Protein AF-A0A960H5K6-F1 (afdb_monomer_lite)

Structure (mmCIF, N/CA/C/O backbone):
data_AF-A0A960H5K6-F1
#
_entry.id   AF-A0A960H5K6-F1
#
loop_
_atom_site.group_PDB
_atom_site.id
_atom_site.type_symbol
_atom_site.label_atom_id
_atom_site.label_alt_id
_atom_site.label_comp_id
_atom_site.label_asym_id
_atom_site.label_entity_id
_atom_site.label_seq_id
_atom_site.pdbx_PDB_ins_code
_atom_site.Cartn_x
_atom_site.Cartn_y
_atom_site.Cartn_z
_atom_site.occupancy
_atom_site.B_iso_or_equiv
_atom_site.auth_seq_id
_atom_site.auth_comp_id
_atom_site.auth_asym_id
_atom_site.auth_atom_id
_atom_site.pdbx_PDB_model_num
ATOM 1 N N . LEU A 1 1 ? -10.285 7.219 -6.359 1.00 62.00 1 LEU A N 1
ATOM 2 C CA . LEU A 1 1 ? -9.804 8.359 -7.182 1.00 62.00 1 LEU A CA 1
ATOM 3 C C . LEU A 1 1 ? -10.668 8.448 -8.440 1.00 62.00 1 LEU A C 1
ATOM 5 O O . LEU A 1 1 ? -10.946 7.398 -9.006 1.00 62.00 1 LEU A O 1
ATOM 9 N N . THR A 1 2 ? -11.082 9.644 -8.869 1.00 65.62 2 THR A N 1
ATOM 10 C CA . THR A 1 2 ? -12.114 9.856 -9.916 1.00 65.62 2 THR A CA 1
ATOM 11 C C . THR A 1 2 ? -11.605 10.303 -11.297 1.00 65.62 2 THR A C 1
ATOM 13 O O . THR A 1 2 ? -12.380 10.307 -12.245 1.00 65.62 2 THR A O 1
ATOM 16 N N . GLY A 1 3 ? -10.336 10.678 -11.456 1.00 66.50 3 GLY A N 1
ATOM 17 C CA . GLY A 1 3 ? -9.750 11.000 -12.768 1.00 66.50 3 GLY A CA 1
ATOM 18 C C . GLY A 1 3 ? -9.389 9.780 -13.646 1.00 66.50 3 GLY A C 1
ATOM 19 O O . GLY A 1 3 ? -9.676 8.618 -13.338 1.00 66.50 3 GLY A O 1
ATOM 20 N N . ARG A 1 4 ? -8.741 10.055 -14.783 1.00 76.06 4 ARG A N 1
ATOM 21 C CA . ARG A 1 4 ? -8.399 9.051 -15.801 1.00 76.06 4 ARG A CA 1
ATOM 22 C C . ARG A 1 4 ? -7.109 8.303 -15.440 1.00 76.06 4 ARG A C 1
ATOM 24 O O . ARG A 1 4 ? -6.094 8.926 -15.132 1.00 76.06 4 ARG A O 1
ATOM 31 N N . ARG A 1 5 ? -7.134 6.968 -15.537 1.00 75.12 5 ARG A N 1
ATOM 32 C CA . ARG A 1 5 ? -5.935 6.119 -15.420 1.00 75.12 5 ARG A CA 1
ATOM 33 C C . ARG A 1 5 ? -5.051 6.259 -16.659 1.00 75.12 5 ARG A C 1
ATOM 35 O O . ARG A 1 5 ? -5.559 6.320 -17.777 1.00 75.12 5 ARG A O 1
ATOM 42 N N . ASN A 1 6 ? -3.739 6.258 -16.458 1.00 76.62 6 ASN A N 1
ATOM 43 C CA . ASN A 1 6 ? -2.734 6.312 -17.508 1.00 76.62 6 ASN A CA 1
ATOM 44 C C . ASN A 1 6 ? -1.883 5.035 -17.489 1.00 76.62 6 ASN A C 1
ATOM 46 O O . ASN A 1 6 ? -1.185 4.763 -16.516 1.00 76.62 6 ASN A O 1
ATOM 50 N N . MET A 1 7 ? -1.934 4.260 -18.573 1.00 81.12 7 MET A N 1
ATOM 51 C CA . MET A 1 7 ? -1.146 3.029 -18.731 1.00 81.12 7 MET A CA 1
ATOM 52 C C . MET A 1 7 ? 0.249 3.280 -19.314 1.00 81.12 7 MET A C 1
ATOM 54 O O . MET A 1 7 ? 0.975 2.325 -19.581 1.00 81.12 7 MET A O 1
ATOM 58 N N . ARG A 1 8 ? 0.633 4.544 -19.537 1.00 81.69 8 ARG A N 1
ATOM 59 C CA . ARG A 1 8 ? 1.982 4.897 -19.978 1.00 81.69 8 ARG A CA 1
ATOM 60 C C . ARG A 1 8 ? 3.003 4.310 -18.990 1.00 81.69 8 ARG A C 1
ATOM 62 O O . ARG A 1 8 ? 2.860 4.565 -17.792 1.00 81.69 8 ARG A O 1
ATOM 69 N N . PRO A 1 9 ? 4.016 3.572 -19.478 1.00 80.25 9 PRO A N 1
ATOM 70 C CA . PRO A 1 9 ? 5.123 3.110 -18.651 1.00 80.25 9 PRO A CA 1
ATOM 71 C C . PRO A 1 9 ? 5.743 4.258 -17.855 1.00 80.25 9 PRO A C 1
ATOM 73 O O . PRO A 1 9 ? 5.878 5.376 -18.372 1.00 80.25 9 PRO A O 1
ATOM 76 N N . ASP A 1 10 ? 6.112 3.995 -16.604 1.00 75.06 10 ASP A N 1
ATOM 77 C CA . ASP A 1 10 ? 6.861 4.970 -15.819 1.00 75.06 10 ASP A CA 1
ATOM 78 C C . ASP A 1 10 ? 8.252 5.214 -16.435 1.00 75.06 10 ASP A C 1
ATOM 80 O O . ASP A 1 10 ? 8.763 4.400 -17.202 1.00 75.06 10 ASP A O 1
ATOM 84 N N . ARG A 1 11 ? 8.871 6.359 -16.132 1.00 80.00 11 ARG A N 1
ATOM 85 C CA . ARG A 1 11 ? 10.141 6.759 -16.764 1.00 80.00 11 ARG A CA 1
ATOM 86 C C . ARG A 1 11 ? 11.383 6.074 -16.183 1.00 80.00 11 ARG A C 1
ATOM 88 O O . ARG A 1 11 ? 12.465 6.308 -16.708 1.00 80.00 11 ARG A O 1
ATOM 95 N N . ASN A 1 12 ? 11.243 5.273 -15.128 1.00 73.94 12 ASN A N 1
ATOM 96 C CA . ASN A 1 12 ? 12.365 4.650 -14.429 1.00 73.94 12 ASN A CA 1
ATOM 97 C C . ASN A 1 12 ? 12.396 3.132 -14.656 1.00 73.94 12 ASN A C 1
ATOM 99 O O . ASN A 1 12 ? 13.388 2.603 -15.142 1.00 73.94 12 ASN A O 1
ATOM 103 N N . LEU A 1 13 ? 11.309 2.435 -14.321 1.00 71.75 13 LEU A N 1
ATOM 104 C CA . LEU A 1 13 ? 11.187 0.976 -14.373 1.00 71.75 13 LEU A CA 1
ATOM 105 C C . LEU A 1 13 ? 10.444 0.479 -15.618 1.00 71.75 13 LEU A C 1
ATOM 107 O O . LEU A 1 13 ? 10.402 -0.726 -15.856 1.00 71.75 13 LEU A O 1
ATOM 111 N N . LEU A 1 14 ? 9.874 1.390 -16.416 1.00 76.31 14 LEU A N 1
ATOM 112 C CA . LEU A 1 14 ? 9.109 1.083 -17.627 1.00 76.31 14 LEU A CA 1
ATOM 113 C C . LEU A 1 14 ? 7.909 0.149 -17.369 1.00 76.31 14 LEU A C 1
ATOM 115 O O . LEU A 1 14 ? 7.462 -0.563 -18.271 1.00 76.31 14 LEU A O 1
ATOM 119 N N . VAL A 1 15 ? 7.340 0.172 -16.159 1.00 74.19 15 VAL A N 1
ATOM 120 C CA . VAL A 1 15 ? 6.204 -0.674 -15.777 1.00 74.19 15 VAL A CA 1
ATOM 121 C C . VAL A 1 15 ? 4.888 0.103 -15.943 1.00 74.19 15 VAL A C 1
ATOM 123 O O . VAL A 1 15 ? 4.757 1.228 -15.449 1.00 74.19 15 VAL A O 1
ATOM 126 N N . PRO A 1 16 ? 3.863 -0.468 -16.605 1.00 70.19 16 PRO A N 1
ATOM 127 C CA . PRO A 1 16 ? 2.570 0.191 -16.783 1.00 70.19 16 PRO A CA 1
ATOM 128 C C . PRO A 1 16 ? 1.679 0.045 -15.530 1.00 70.19 16 PRO A C 1
ATOM 130 O O . PRO A 1 16 ? 0.726 -0.732 -15.505 1.00 70.19 16 PRO A O 1
ATOM 133 N N . LEU A 1 17 ? 1.967 0.817 -14.475 1.00 77.88 17 LEU A N 1
ATOM 134 C CA . LEU A 1 17 ? 1.298 0.752 -13.156 1.00 77.88 17 LEU A CA 1
ATOM 135 C C . LEU A 1 17 ? -0.030 1.532 -13.062 1.00 77.88 17 LEU A C 1
ATOM 137 O O . LEU A 1 17 ? -0.388 2.033 -11.995 1.00 77.88 17 LEU A O 1
ATOM 141 N N . ALA A 1 18 ? -0.754 1.664 -14.180 1.00 78.25 18 ALA A N 1
ATOM 142 C CA . ALA A 1 18 ? -2.068 2.316 -14.268 1.00 78.25 18 ALA A CA 1
ATOM 143 C C . ALA A 1 18 ? -2.173 3.629 -13.465 1.00 78.25 18 ALA A C 1
ATOM 145 O O . ALA A 1 18 ? -3.105 3.814 -12.675 1.00 78.25 18 ALA A O 1
ATOM 146 N N . PHE A 1 19 ? -1.198 4.523 -13.652 1.00 78.25 19 PHE A N 1
ATOM 147 C CA . PHE A 1 19 ? -1.034 5.723 -12.843 1.00 78.25 19 PHE A CA 1
ATOM 148 C C . PHE A 1 19 ? -2.283 6.585 -12.822 1.00 78.25 19 PHE A C 1
ATOM 150 O O . PHE A 1 19 ? -2.927 6.818 -13.847 1.00 78.25 19 PHE A O 1
ATOM 157 N N . HIS A 1 20 ? -2.576 7.133 -11.652 1.00 78.75 20 HIS A N 1
ATOM 158 C CA . HIS A 1 20 ? -3.680 8.046 -11.481 1.00 78.75 20 HIS A CA 1
ATOM 159 C C . HIS A 1 20 ? -3.358 9.090 -10.407 1.00 78.75 20 HIS A C 1
ATOM 161 O O . HIS A 1 20 ? -3.236 8.759 -9.232 1.00 78.75 20 HIS A O 1
ATOM 167 N N . LEU A 1 21 ? -3.184 10.353 -10.826 1.00 79.81 21 LEU A N 1
ATOM 168 C CA . LEU A 1 21 ? -2.767 11.473 -9.962 1.00 79.81 21 LEU A CA 1
ATOM 169 C C . LEU A 1 21 ? -1.486 11.176 -9.148 1.00 79.81 21 LEU A C 1
ATOM 171 O O . LEU A 1 21 ? -1.367 11.588 -8.001 1.00 79.81 21 LEU A O 1
ATOM 175 N N . GLY A 1 22 ? -0.539 10.432 -9.732 1.00 78.50 22 GLY A N 1
ATOM 176 C CA . GLY A 1 22 ? 0.722 10.044 -9.080 1.00 78.50 22 GLY A CA 1
ATOM 177 C C . GLY A 1 22 ? 0.670 8.735 -8.280 1.00 78.50 22 GLY A C 1
ATOM 178 O O . GLY A 1 22 ? 1.718 8.207 -7.917 1.00 78.50 22 GLY A O 1
ATOM 179 N N . TYR A 1 23 ? -0.515 8.158 -8.070 1.00 83.56 23 TYR A N 1
ATOM 180 C CA . TYR A 1 23 ? -0.668 6.853 -7.426 1.00 83.56 23 TYR A CA 1
ATOM 181 C C . TYR A 1 23 ? -0.626 5.709 -8.438 1.00 83.56 23 TYR A C 1
ATOM 183 O O . TYR A 1 23 ? -1.163 5.822 -9.540 1.00 83.56 23 TYR A O 1
ATOM 191 N N . HIS A 1 24 ? -0.039 4.586 -8.036 1.00 86.88 24 HIS A N 1
ATOM 192 C CA . HIS A 1 24 ? -0.169 3.298 -8.701 1.00 86.88 24 HIS A CA 1
ATOM 193 C C . HIS A 1 24 ? -1.594 2.769 -8.543 1.00 86.88 24 HIS A C 1
ATOM 195 O O . HIS A 1 24 ? -2.199 2.849 -7.469 1.00 86.88 24 HIS A O 1
ATOM 201 N N . GLY A 1 25 ? -2.098 2.176 -9.616 1.00 83.62 25 GLY A N 1
ATOM 202 C CA . GLY A 1 25 ? -3.257 1.300 -9.611 1.00 83.62 25 GLY A CA 1
ATOM 203 C C . GLY A 1 25 ? -2.872 -0.053 -10.198 1.00 83.62 25 GLY A C 1
ATOM 204 O O . GLY A 1 25 ? -1.929 -0.165 -10.978 1.00 83.62 25 GLY A O 1
ATOM 205 N N . LEU A 1 26 ? -3.624 -1.099 -9.868 1.00 76.62 26 LEU A N 1
ATOM 206 C CA . LEU A 1 26 ? -3.543 -2.337 -10.635 1.00 76.62 26 LEU A CA 1
ATOM 207 C C . LEU A 1 26 ? -4.540 -2.261 -11.794 1.00 76.62 26 LEU A C 1
ATOM 209 O O . LEU A 1 26 ? -5.752 -2.144 -11.605 1.00 76.62 26 LEU A O 1
ATOM 213 N N . GLY A 1 27 ? -4.006 -2.294 -13.016 1.00 69.00 27 GLY A N 1
ATOM 214 C CA . GLY A 1 27 ? -4.783 -2.350 -14.256 1.00 69.00 27 GLY A CA 1
ATOM 215 C C . GLY A 1 27 ? -5.456 -3.704 -14.501 1.00 69.00 27 GLY A C 1
ATOM 216 O O . GLY A 1 27 ? -6.117 -3.862 -15.520 1.00 69.00 27 GLY A O 1
ATOM 217 N N . ILE A 1 28 ? -5.294 -4.664 -13.584 1.00 77.12 28 ILE A N 1
ATOM 218 C CA . ILE A 1 28 ? -5.864 -6.011 -13.658 1.00 77.12 28 ILE A CA 1
ATOM 219 C C . ILE A 1 28 ? -7.120 -6.057 -12.771 1.00 77.12 28 ILE A C 1
ATOM 221 O O . ILE A 1 28 ? -6.994 -5.993 -11.540 1.00 77.12 28 ILE A O 1
ATOM 225 N N . PRO A 1 29 ? -8.330 -6.143 -13.354 1.00 75.06 29 PRO A N 1
ATOM 226 C CA . PRO A 1 29 ? -9.570 -6.226 -12.588 1.00 75.06 29 PRO A CA 1
ATOM 227 C C . PRO A 1 29 ? -9.559 -7.398 -11.597 1.00 75.06 29 PRO A C 1
ATOM 229 O O . PRO A 1 29 ? -9.097 -8.489 -11.913 1.00 75.06 29 PRO A O 1
ATOM 232 N N . GLY A 1 30 ? -10.073 -7.175 -10.385 1.00 76.50 30 GLY A N 1
ATOM 233 C CA . GLY A 1 30 ? -10.265 -8.225 -9.375 1.00 76.50 30 GLY A CA 1
ATOM 234 C C . GLY A 1 30 ? -9.045 -8.589 -8.516 1.00 76.50 30 GLY A C 1
ATOM 235 O O . GLY A 1 30 ? -9.230 -9.214 -7.476 1.00 76.50 30 GLY A O 1
ATOM 236 N N . VAL A 1 31 ? -7.825 -8.165 -8.874 1.00 83.50 31 VAL A N 1
ATOM 237 C CA . VAL A 1 31 ? -6.606 -8.533 -8.120 1.00 83.50 31 VAL A CA 1
ATOM 238 C C . VAL A 1 31 ? -6.445 -7.704 -6.842 1.00 83.50 31 VAL A C 1
ATOM 240 O O . VAL A 1 31 ? -6.439 -8.245 -5.736 1.00 83.50 31 VAL A O 1
ATOM 243 N N . LEU A 1 32 ? -6.340 -6.379 -6.971 1.00 87.19 32 LEU A N 1
ATOM 244 C CA . LEU A 1 32 ? -6.232 -5.463 -5.834 1.00 87.19 32 LEU A CA 1
ATOM 245 C C . LEU A 1 32 ? -6.967 -4.155 -6.156 1.00 87.19 32 LEU A C 1
ATOM 247 O O . LEU A 1 32 ? -6.494 -3.382 -6.994 1.00 87.19 32 LEU A O 1
ATOM 251 N N . PRO A 1 33 ? -8.122 -3.893 -5.519 1.00 89.50 33 PRO A N 1
ATOM 252 C CA . PRO A 1 33 ? -8.793 -2.607 -5.642 1.00 89.50 33 PRO A CA 1
ATOM 253 C C . PRO A 1 33 ? -8.012 -1.513 -4.904 1.00 89.50 33 PRO A C 1
ATOM 255 O O . PRO A 1 33 ? -7.139 -1.794 -4.081 1.00 89.50 33 PRO A O 1
ATOM 258 N N . GLY A 1 34 ? -8.370 -0.259 -5.161 1.00 89.62 34 GLY A N 1
ATOM 259 C CA . GLY A 1 34 ? -7.759 0.891 -4.504 1.00 89.62 34 GLY A CA 1
ATOM 260 C C . GLY A 1 34 ? -6.568 1.469 -5.264 1.00 89.62 34 GLY A C 1
ATOM 261 O O . GLY A 1 34 ? -6.468 1.340 -6.487 1.00 89.62 34 GLY A O 1
ATOM 262 N N . PHE A 1 35 ? -5.713 2.177 -4.537 1.00 91.94 35 PHE A N 1
ATOM 263 C CA . PHE A 1 35 ? -4.579 2.916 -5.083 1.00 91.94 35 PHE A CA 1
ATOM 264 C C . PHE A 1 35 ? -3.472 3.057 -4.039 1.00 91.94 35 PHE A C 1
ATOM 266 O O . PHE A 1 35 ? -3.722 2.977 -2.835 1.00 91.94 35 PHE A O 1
ATOM 273 N N . GLY A 1 36 ? -2.247 3.303 -4.489 1.00 91.62 36 GLY A N 1
ATOM 274 C CA . GLY A 1 36 ? -1.112 3.435 -3.586 1.00 91.62 36 GLY A CA 1
ATOM 275 C C . GLY A 1 36 ? 0.192 3.706 -4.310 1.00 91.62 36 GLY A C 1
ATOM 276 O O . GLY A 1 36 ? 0.202 4.334 -5.361 1.00 91.62 36 GLY A O 1
ATOM 277 N N . HIS A 1 37 ? 1.298 3.240 -3.755 1.00 91.44 37 HIS A N 1
ATOM 278 C CA . HIS A 1 37 ? 2.600 3.275 -4.402 1.00 91.44 37 HIS A CA 1
ATOM 279 C C . HIS A 1 37 ? 3.394 2.039 -3.985 1.00 91.44 37 HIS A C 1
ATOM 281 O O . HIS A 1 37 ? 3.338 1.635 -2.825 1.00 91.44 37 HIS A O 1
ATOM 287 N N . VAL A 1 38 ? 4.109 1.442 -4.934 1.00 89.38 38 VAL A N 1
ATOM 288 C CA . VAL A 1 38 ? 4.983 0.282 -4.723 1.00 89.38 38 VAL A CA 1
ATOM 289 C C . VAL A 1 38 ? 6.390 0.746 -5.061 1.00 89.38 38 VAL A C 1
ATOM 291 O O . VAL A 1 38 ? 6.655 1.113 -6.204 1.00 89.38 38 VAL A O 1
ATOM 294 N N . GLY A 1 39 ? 7.253 0.798 -4.056 1.00 87.12 39 GLY A N 1
ATOM 295 C CA . GLY A 1 39 ? 8.660 1.124 -4.207 1.00 87.12 39 GLY A CA 1
ATOM 296 C C . GLY A 1 39 ? 9.442 -0.037 -4.809 1.00 87.12 39 GLY A C 1
ATOM 297 O O . GLY A 1 39 ? 9.016 -1.195 -4.770 1.00 87.12 39 GLY A O 1
ATOM 298 N N . LEU A 1 40 ? 10.611 0.282 -5.363 1.00 86.75 40 LEU A N 1
ATOM 299 C CA . LEU A 1 40 ? 11.535 -0.730 -5.858 1.00 86.75 40 LEU A CA 1
ATOM 300 C C . LEU A 1 40 ? 11.897 -1.706 -4.732 1.00 86.75 40 LEU A C 1
ATOM 302 O O . LEU A 1 40 ? 12.223 -1.294 -3.618 1.00 86.75 40 LEU A O 1
ATOM 306 N N . GLY A 1 41 ? 11.841 -2.997 -5.041 1.00 86.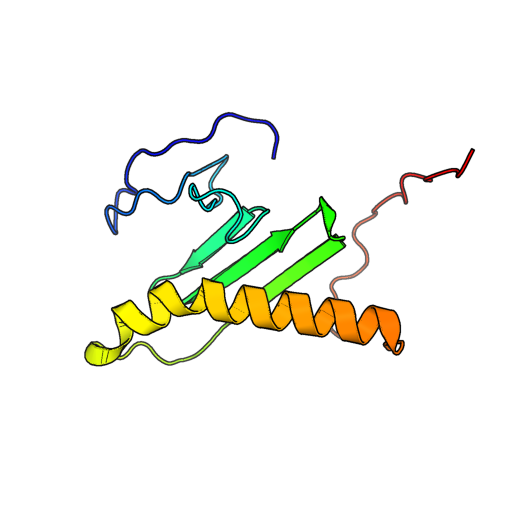81 41 GLY A N 1
ATOM 307 C CA . GLY A 1 41 ? 12.142 -4.060 -4.095 1.00 86.81 41 GLY A CA 1
ATOM 308 C C . GLY A 1 41 ? 10.956 -4.491 -3.242 1.00 86.81 41 GLY A C 1
ATOM 309 O O . GLY A 1 41 ? 11.146 -5.401 -2.461 1.00 86.81 41 GLY A O 1
ATOM 310 N N . GLY A 1 42 ? 9.754 -3.921 -3.397 1.00 88.62 42 GLY A N 1
ATOM 311 C CA . GLY A 1 42 ? 8.532 -4.475 -2.790 1.00 88.62 42 GLY A CA 1
ATOM 312 C C . GLY A 1 42 ? 7.972 -3.736 -1.573 1.00 88.62 42 GLY A C 1
ATOM 313 O O . GLY A 1 42 ? 6.948 -4.156 -1.031 1.00 88.62 42 GLY A O 1
ATOM 314 N N . SER A 1 43 ? 8.569 -2.614 -1.158 1.00 91.62 43 SER A N 1
ATOM 315 C CA . SER A 1 43 ? 7.928 -1.718 -0.185 1.00 91.62 43 SER A CA 1
ATOM 316 C C . SER A 1 43 ? 6.660 -1.097 -0.778 1.00 91.62 43 SER A C 1
ATOM 318 O O . SER A 1 43 ? 6.575 -0.876 -1.985 1.00 91.62 43 SER A O 1
ATOM 320 N N . LEU A 1 44 ? 5.644 -0.817 0.039 1.00 92.88 44 LEU A N 1
ATOM 321 C CA . LEU A 1 44 ? 4.417 -0.194 -0.454 1.00 92.88 44 LEU A CA 1
ATOM 322 C C . LEU A 1 44 ? 3.622 0.553 0.609 1.00 92.88 44 LEU A C 1
ATOM 324 O O . LEU A 1 44 ? 3.678 0.238 1.795 1.00 92.88 44 LEU A O 1
ATOM 328 N N . GLY A 1 45 ? 2.801 1.486 0.137 1.00 94.25 45 GLY A N 1
ATOM 329 C CA . GLY A 1 45 ? 1.654 2.035 0.854 1.00 94.25 45 GLY A CA 1
ATOM 330 C C . GLY A 1 45 ? 0.417 1.950 -0.033 1.00 94.25 45 GLY A C 1
ATOM 331 O O . GLY A 1 45 ? 0.495 2.280 -1.215 1.00 94.25 45 GLY A O 1
ATOM 332 N N . TRP A 1 46 ? -0.713 1.491 0.503 1.00 94.88 46 TRP A N 1
ATOM 333 C CA . TRP A 1 46 ? -1.933 1.260 -0.271 1.00 94.88 46 TRP A CA 1
ATOM 334 C C . TRP A 1 46 ? -3.199 1.600 0.515 1.00 94.88 46 TRP A C 1
ATOM 336 O O . TRP A 1 46 ? -3.283 1.355 1.719 1.00 94.88 46 TRP A O 1
ATOM 346 N N . ALA A 1 47 ? -4.207 2.122 -0.180 1.00 93.31 47 ALA A N 1
ATOM 347 C CA . ALA A 1 47 ? -5.520 2.450 0.358 1.00 93.31 47 ALA A CA 1
ATOM 348 C C . ALA A 1 47 ? -6.630 1.800 -0.477 1.00 93.31 47 ALA A C 1
ATOM 350 O O . ALA A 1 47 ? -6.620 1.855 -1.706 1.00 93.31 47 ALA A O 1
ATOM 351 N N . ILE A 1 48 ? -7.612 1.217 0.209 1.00 93.00 48 ILE A N 1
ATOM 352 C CA . ILE A 1 48 ? -8.835 0.625 -0.339 1.00 93.00 48 ILE A CA 1
ATOM 353 C C . ILE A 1 48 ? -10.025 1.323 0.343 1.00 93.00 48 ILE A C 1
ATOM 355 O O . ILE A 1 48 ? -10.521 0.830 1.364 1.00 93.00 48 ILE A O 1
ATOM 359 N N . PRO A 1 49 ? -10.462 2.493 -0.165 1.00 90.62 49 PRO A N 1
ATOM 360 C CA . PRO A 1 49 ? -11.501 3.300 0.475 1.00 90.62 49 PRO A CA 1
ATOM 361 C C . PRO A 1 49 ? -12.816 2.550 0.674 1.00 90.62 49 PRO A C 1
AT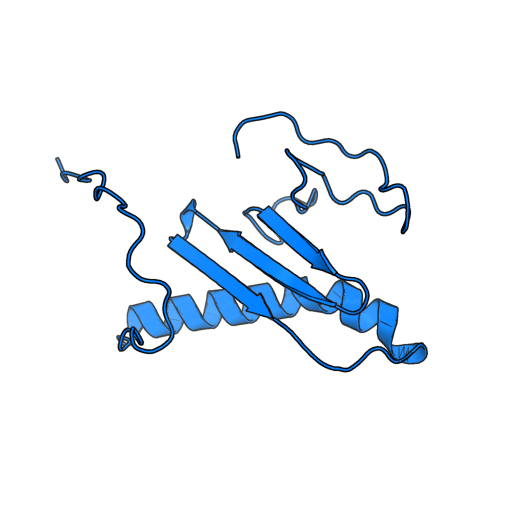OM 363 O O . PRO A 1 49 ? -13.402 2.619 1.748 1.00 90.62 49 PRO A O 1
ATOM 366 N N . GLU A 1 50 ? -13.233 1.765 -0.320 1.00 88.69 50 GLU A N 1
ATOM 367 C CA . GLU A 1 50 ? -14.483 0.998 -0.297 1.00 88.69 50 GLU A CA 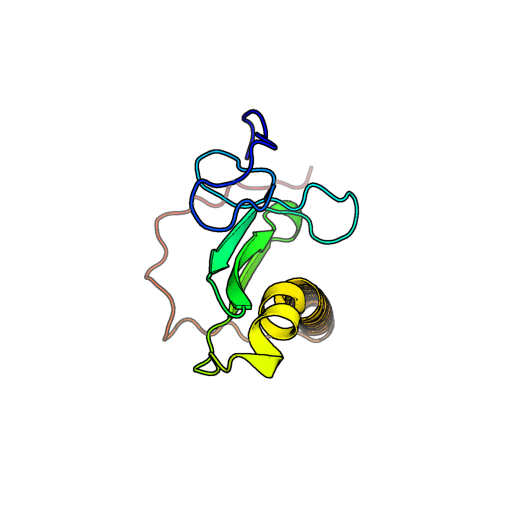1
ATOM 368 C C . GLU A 1 50 ? -14.474 -0.065 0.811 1.00 88.69 50 GLU A C 1
ATOM 370 O O . GLU A 1 50 ? -15.519 -0.469 1.311 1.00 88.69 50 GLU A O 1
ATOM 375 N N . ALA A 1 51 ? -13.282 -0.505 1.222 1.00 88.81 51 ALA A N 1
ATOM 376 C CA . ALA A 1 51 ? -13.097 -1.439 2.321 1.00 88.81 51 ALA A CA 1
ATOM 377 C C . ALA A 1 51 ? -12.772 -0.750 3.656 1.00 88.81 51 ALA A C 1
ATOM 379 O O . ALA A 1 51 ? -12.592 -1.465 4.646 1.00 88.81 51 ALA A O 1
ATOM 380 N N . GLY A 1 52 ? -12.639 0.583 3.700 1.00 91.56 52 GLY A N 1
ATOM 381 C CA . GLY A 1 52 ? -12.180 1.330 4.876 1.00 91.56 52 GLY A CA 1
ATOM 382 C C . GLY A 1 52 ? -10.837 0.819 5.404 1.00 91.56 52 GLY A C 1
ATOM 383 O O . GLY A 1 52 ? -10.694 0.587 6.603 1.00 91.56 52 GLY A O 1
ATOM 384 N N . LEU A 1 53 ? -9.899 0.514 4.502 1.00 92.94 53 LEU A N 1
ATOM 385 C CA . LEU A 1 53 ? -8.636 -0.147 4.822 1.00 92.94 53 LEU A CA 1
ATOM 386 C C . LEU A 1 53 ? -7.474 0.567 4.136 1.00 92.94 53 LEU A C 1
ATOM 388 O O . LEU A 1 53 ? -7.515 0.820 2.937 1.00 92.94 53 LEU A O 1
ATOM 392 N N . SER A 1 54 ? -6.404 0.810 4.879 1.00 93.88 54 SER A N 1
ATOM 393 C CA . SER A 1 54 ? -5.109 1.214 4.338 1.00 93.88 54 SER A CA 1
ATOM 394 C C . SER A 1 54 ? -4.005 0.437 5.033 1.00 93.88 54 SER A C 1
ATOM 396 O O . SER A 1 54 ? -4.148 0.076 6.201 1.00 93.88 54 SER A O 1
ATOM 398 N N . PHE A 1 55 ? -2.909 0.182 4.332 1.00 94.44 55 PHE A N 1
ATOM 399 C CA . PHE A 1 55 ? -1.767 -0.527 4.891 1.00 94.44 55 PHE A CA 1
ATOM 400 C C . PHE A 1 55 ? -0.463 -0.076 4.246 1.00 94.44 55 PHE A C 1
ATOM 402 O O . PHE A 1 55 ? -0.439 0.379 3.103 1.00 94.44 55 PHE A O 1
ATOM 409 N N . GLY A 1 56 ? 0.619 -0.222 5.004 1.00 94.31 56 GLY A N 1
ATOM 410 C CA . GLY A 1 56 ? 1.981 -0.030 4.536 1.00 94.31 56 GLY A CA 1
ATOM 411 C C . GLY A 1 56 ? 2.823 -1.253 4.866 1.00 94.31 56 GLY A C 1
ATOM 412 O O . GLY A 1 56 ? 2.592 -1.916 5.877 1.00 94.31 56 GLY A O 1
ATOM 413 N N . PHE A 1 57 ? 3.783 -1.556 4.004 1.00 92.88 57 PHE A N 1
ATOM 414 C CA . PHE A 1 57 ? 4.759 -2.614 4.209 1.00 92.88 57 PHE A CA 1
ATOM 415 C C . PHE A 1 57 ? 6.142 -2.094 3.832 1.00 92.88 57 PHE A C 1
ATOM 417 O O . PHE A 1 57 ? 6.350 -1.569 2.738 1.00 92.88 57 PHE A O 1
ATOM 424 N N . VAL A 1 58 ? 7.077 -2.238 4.764 1.00 92.44 58 VAL A N 1
ATOM 425 C CA . VAL A 1 58 ? 8.475 -1.844 4.612 1.00 92.44 58 VAL A CA 1
ATOM 426 C C . VAL A 1 58 ? 9.351 -3.011 5.040 1.00 92.44 58 VAL A C 1
ATOM 428 O O . VAL A 1 58 ? 9.042 -3.712 6.001 1.00 92.44 58 VAL A O 1
ATOM 431 N N . HIS A 1 59 ? 10.440 -3.229 4.316 1.00 89.69 59 HIS A N 1
ATOM 432 C CA . HIS A 1 59 ? 11.437 -4.242 4.632 1.00 89.69 59 HIS A CA 1
ATOM 433 C C . HIS A 1 59 ? 12.811 -3.760 4.163 1.00 89.69 59 HIS A C 1
ATOM 435 O O . HIS A 1 59 ? 12.924 -2.822 3.377 1.00 89.69 59 HIS A O 1
ATOM 441 N N . ASN A 1 60 ? 13.861 -4.410 4.653 1.00 89.12 60 ASN A N 1
ATOM 442 C CA . ASN A 1 60 ? 15.264 -4.080 4.389 1.00 89.12 60 ASN A CA 1
ATOM 443 C C . ASN A 1 60 ? 15.935 -5.064 3.413 1.00 89.12 60 ASN A C 1
ATOM 445 O O . ASN A 1 60 ? 17.159 -5.169 3.374 1.00 89.12 60 ASN A O 1
ATOM 449 N N . ARG A 1 61 ? 15.140 -5.805 2.633 1.00 81.81 61 ARG A N 1
ATOM 450 C CA . ARG A 1 61 ? 15.636 -6.784 1.657 1.00 81.81 61 ARG A CA 1
ATOM 451 C C . ARG A 1 61 ? 15.607 -6.186 0.256 1.00 81.81 61 ARG A C 1
ATOM 453 O O . ARG A 1 61 ? 14.566 -6.184 -0.379 1.00 81.81 61 ARG A O 1
ATOM 460 N N . LEU A 1 62 ? 16.755 -5.723 -0.228 1.00 80.94 62 LEU A N 1
ATOM 461 C CA . LEU A 1 62 ? 16.956 -5.363 -1.634 1.00 80.94 62 LEU A CA 1
ATOM 462 C C . LEU A 1 62 ? 18.085 -6.226 -2.201 1.00 80.94 62 LEU A C 1
ATOM 464 O O . LEU A 1 62 ? 19.204 -5.770 -2.410 1.00 80.94 62 LEU A O 1
ATOM 468 N N . LEU A 1 63 ? 17.805 -7.517 -2.360 1.00 78.31 63 LEU A N 1
ATOM 469 C CA . LEU A 1 63 ? 18.774 -8.496 -2.847 1.00 78.31 63 LEU A CA 1
ATOM 470 C C . LEU A 1 63 ? 18.465 -8.829 -4.303 1.00 78.31 63 LEU A C 1
ATOM 472 O O . LEU A 1 63 ? 17.374 -9.317 -4.589 1.00 78.31 63 LEU A O 1
ATOM 476 N N . THR A 1 64 ? 19.432 -8.626 -5.203 1.00 72.38 64 THR A N 1
ATOM 477 C CA . THR A 1 64 ? 19.299 -8.826 -6.658 1.00 72.38 64 THR A CA 1
ATOM 478 C C . THR A 1 64 ? 18.554 -10.101 -7.077 1.00 72.38 64 THR A C 1
ATOM 480 O O . THR A 1 64 ? 17.632 -9.973 -7.884 1.00 72.38 64 THR A O 1
ATOM 483 N N . PRO A 1 65 ? 18.841 -11.307 -6.534 1.00 81.19 65 PRO A N 1
ATOM 484 C CA . PRO A 1 65 ? 18.119 -12.517 -6.943 1.00 81.19 65 PRO A CA 1
ATOM 485 C C . PRO A 1 65 ? 16.630 -12.525 -6.556 1.00 81.19 65 PRO A C 1
ATOM 487 O O . PRO A 1 65 ? 15.864 -13.299 -7.121 1.00 81.19 65 PRO A O 1
ATOM 490 N N . PHE A 1 66 ? 16.205 -11.667 -5.625 1.00 80.25 66 PHE A N 1
ATOM 491 C CA . PHE A 1 66 ? 14.837 -11.613 -5.106 1.00 80.25 66 PHE A CA 1
ATOM 492 C C . PHE A 1 66 ? 14.077 -10.343 -5.506 1.00 80.25 66 PHE A C 1
ATOM 494 O O . PHE A 1 66 ? 12.901 -10.223 -5.184 1.00 80.25 66 PHE A O 1
ATOM 501 N N . ILE A 1 67 ? 14.685 -9.403 -6.243 1.00 82.06 67 ILE A N 1
ATOM 502 C CA . ILE A 1 67 ? 14.029 -8.126 -6.585 1.00 82.06 67 ILE A CA 1
ATOM 503 C C . ILE A 1 67 ? 12.694 -8.355 -7.297 1.00 82.06 67 ILE A C 1
ATOM 505 O O . ILE A 1 67 ? 11.706 -7.733 -6.929 1.00 82.06 67 ILE A O 1
ATOM 509 N N . LEU A 1 68 ? 12.630 -9.262 -8.277 1.00 82.56 68 LEU A N 1
ATOM 510 C CA . LEU A 1 68 ? 11.388 -9.523 -9.016 1.00 82.56 68 LEU A CA 1
ATOM 511 C C . LEU A 1 68 ? 10.307 -10.157 -8.133 1.00 82.56 68 LEU A C 1
ATOM 513 O O . LEU A 1 68 ? 9.144 -9.756 -8.195 1.00 82.56 68 LEU A O 1
ATOM 517 N N . THR A 1 69 ? 10.684 -11.129 -7.297 1.00 83.88 69 THR A N 1
ATOM 518 C CA . THR A 1 69 ? 9.744 -11.783 -6.379 1.00 83.88 69 THR A CA 1
ATOM 519 C C . THR A 1 69 ? 9.237 -10.813 -5.323 1.00 83.88 69 THR A C 1
ATOM 521 O O . THR A 1 69 ? 8.050 -10.818 -5.004 1.00 83.88 69 THR A O 1
ATOM 524 N N . ASP A 1 70 ? 10.105 -9.937 -4.829 1.00 84.88 70 ASP A N 1
ATOM 525 C CA . ASP A 1 70 ? 9.767 -8.967 -3.793 1.00 84.88 70 ASP A CA 1
ATOM 526 C C . ASP A 1 70 ? 8.905 -7.848 -4.377 1.00 84.88 70 ASP A C 1
ATOM 528 O O . ASP A 1 70 ? 7.881 -7.483 -3.799 1.00 84.88 70 ASP A O 1
ATOM 532 N N . GLN A 1 71 ? 9.231 -7.404 -5.596 1.00 86.62 71 GLN A N 1
ATOM 533 C CA . GLN A 1 71 ? 8.437 -6.444 -6.356 1.00 86.62 71 GLN A CA 1
ATOM 534 C C . GLN A 1 71 ? 7.010 -6.943 -6.605 1.00 86.62 71 GLN A C 1
ATOM 536 O O . GLN A 1 71 ? 6.082 -6.143 -6.550 1.00 86.62 71 GLN A O 1
ATOM 541 N N . ALA A 1 72 ? 6.811 -8.239 -6.875 1.00 85.94 72 ALA A N 1
ATOM 542 C CA . ALA A 1 72 ? 5.487 -8.833 -7.091 1.00 85.94 72 ALA A CA 1
ATOM 543 C C . ALA A 1 72 ? 4.769 -9.225 -5.784 1.00 85.94 72 ALA A C 1
ATOM 545 O O . ALA A 1 72 ? 3.539 -9.343 -5.755 1.00 85.94 72 ALA A O 1
ATOM 546 N N . GLY A 1 73 ? 5.517 -9.395 -4.690 1.00 86.69 73 GLY A N 1
ATOM 547 C CA . GLY A 1 73 ? 5.019 -9.872 -3.399 1.00 86.69 73 GLY A CA 1
ATOM 548 C C . GLY A 1 73 ? 3.924 -9.000 -2.783 1.00 86.69 73 GLY A C 1
ATOM 549 O O . GLY A 1 73 ? 3.110 -9.497 -2.003 1.00 86.69 73 GLY A O 1
ATOM 550 N N . PHE A 1 74 ? 3.823 -7.729 -3.182 1.00 86.81 74 PHE A N 1
ATOM 551 C CA . PHE A 1 74 ? 2.802 -6.817 -2.666 1.00 86.81 74 PHE A CA 1
ATOM 552 C C . PHE A 1 74 ? 1.364 -7.308 -2.887 1.00 86.81 74 PHE A C 1
ATOM 554 O O . PHE 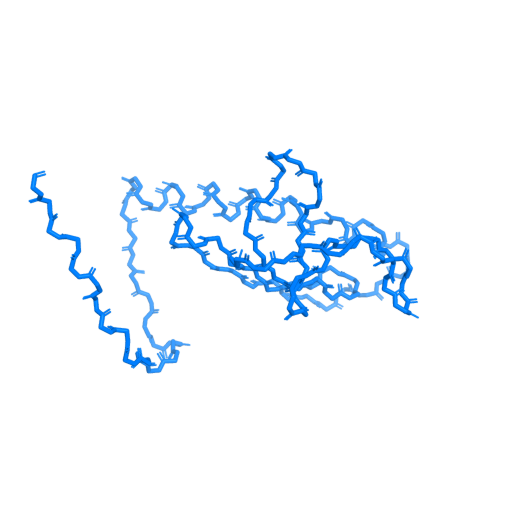A 1 74 ? 0.502 -7.030 -2.054 1.00 86.81 74 PHE A O 1
ATOM 561 N N . VAL A 1 75 ? 1.091 -8.067 -3.958 1.00 88.75 75 VAL A N 1
ATOM 562 C CA . VAL A 1 75 ? -0.241 -8.649 -4.211 1.00 88.75 75 VAL A CA 1
ATOM 563 C C . VAL A 1 75 ? -0.588 -9.682 -3.139 1.00 88.75 75 VAL A C 1
ATOM 565 O O . VAL A 1 75 ? -1.691 -9.663 -2.586 1.00 88.75 75 VAL A O 1
ATOM 568 N N . ALA A 1 76 ? 0.367 -10.549 -2.795 1.00 91.12 76 ALA A N 1
ATOM 569 C CA . ALA A 1 76 ? 0.203 -11.536 -1.734 1.00 91.12 76 ALA A CA 1
ATOM 570 C C . ALA A 1 76 ? 0.064 -10.855 -0.362 1.00 91.12 76 ALA A C 1
ATOM 572 O O . ALA A 1 76 ? -0.862 -11.169 0.390 1.00 91.12 76 ALA A O 1
ATOM 573 N N . THR A 1 77 ? 0.908 -9.860 -0.068 1.00 91.88 77 THR A N 1
ATOM 574 C CA . THR A 1 77 ? 0.810 -9.044 1.153 1.00 91.88 77 THR A CA 1
ATOM 575 C C . THR A 1 77 ? -0.563 -8.384 1.268 1.00 91.88 77 THR A C 1
ATOM 577 O O . THR A 1 77 ? -1.212 -8.478 2.309 1.00 91.88 77 THR A O 1
ATOM 580 N N . ALA A 1 78 ? -1.067 -7.786 0.187 1.00 91.44 78 ALA A N 1
ATOM 581 C CA . ALA A 1 78 ? -2.381 -7.156 0.166 1.00 91.44 78 ALA A CA 1
ATOM 582 C C . ALA A 1 78 ? -3.518 -8.158 0.429 1.00 91.44 78 ALA A C 1
ATOM 584 O O . ALA A 1 78 ? -4.452 -7.857 1.178 1.00 91.44 78 ALA A O 1
ATOM 585 N N . ALA A 1 79 ? -3.444 -9.362 -0.145 1.00 92.88 79 ALA A N 1
ATOM 586 C CA . ALA A 1 79 ? -4.418 -10.421 0.104 1.00 92.88 79 ALA A CA 1
ATOM 587 C C . ALA A 1 79 ? -4.425 -10.860 1.579 1.00 92.88 79 ALA A C 1
ATOM 589 O O . ALA A 1 79 ? -5.495 -10.979 2.185 1.00 92.88 79 ALA A O 1
ATOM 590 N N . LEU A 1 80 ? -3.243 -11.035 2.180 1.00 95.44 80 LEU A N 1
ATOM 591 C CA . LEU A 1 80 ? -3.099 -11.392 3.592 1.00 95.44 80 LEU A CA 1
ATOM 592 C C . LEU A 1 80 ? -3.635 -10.297 4.518 1.00 95.44 80 LEU A C 1
ATOM 594 O O . LEU A 1 80 ? -4.410 -10.600 5.425 1.00 95.44 80 LEU A O 1
ATOM 598 N N . VAL A 1 81 ? -3.307 -9.029 4.257 1.00 95.19 81 VAL A N 1
ATOM 599 C CA . VAL A 1 81 ? -3.818 -7.892 5.037 1.00 95.19 81 VAL A CA 1
ATOM 600 C C . VAL A 1 81 ? -5.343 -7.821 4.963 1.00 95.19 81 VAL A C 1
ATOM 602 O O . VAL A 1 81 ? -6.002 -7.682 5.992 1.00 95.19 81 VAL A O 1
ATOM 605 N N . ARG A 1 82 ? -5.936 -7.983 3.773 1.00 94.31 82 ARG A N 1
ATOM 606 C CA . ARG A 1 82 ? -7.400 -7.995 3.607 1.00 94.31 82 ARG A CA 1
ATOM 607 C C . ARG A 1 82 ? -8.054 -9.149 4.368 1.00 94.31 82 ARG A C 1
ATOM 609 O O . ARG A 1 82 ? -9.082 -8.945 5.015 1.00 94.31 82 ARG A O 1
ATOM 616 N N . ARG A 1 83 ? -7.455 -10.345 4.335 1.00 95.94 83 ARG A N 1
ATOM 617 C CA . ARG A 1 83 ? -7.926 -11.506 5.108 1.00 95.94 83 ARG A CA 1
ATOM 618 C C . ARG A 1 83 ? -7.839 -11.248 6.614 1.00 95.94 83 ARG A C 1
ATOM 620 O O . ARG A 1 83 ? -8.795 -11.546 7.328 1.00 95.94 83 ARG A O 1
ATOM 627 N N . GLY A 1 84 ? -6.733 -10.667 7.077 1.00 95.81 84 GLY A N 1
ATOM 628 C CA . GLY A 1 84 ? -6.524 -10.277 8.471 1.00 95.81 84 GLY A CA 1
ATOM 629 C C . GLY A 1 84 ? -7.544 -9.242 8.940 1.00 95.81 84 GLY A C 1
ATOM 630 O O . GLY A 1 84 ? -8.200 -9.451 9.955 1.00 95.81 84 GLY A O 1
ATOM 631 N N . ALA A 1 85 ? -7.771 -8.184 8.157 1.00 95.06 85 ALA A N 1
ATOM 632 C CA . ALA A 1 85 ? -8.776 -7.163 8.447 1.00 95.06 85 ALA A CA 1
ATOM 633 C C . ALA A 1 85 ? -10.196 -7.751 8.520 1.00 95.06 85 ALA A C 1
ATOM 635 O O . ALA A 1 85 ? -10.964 -7.416 9.420 1.00 95.06 85 ALA A O 1
ATOM 636 N N . ALA A 1 86 ? -10.543 -8.669 7.612 1.00 95.06 86 ALA A N 1
ATOM 637 C CA . ALA A 1 86 ? -11.829 -9.360 7.653 1.00 95.06 86 ALA A CA 1
ATOM 638 C C . ALA A 1 86 ? -11.974 -10.239 8.907 1.00 95.06 86 ALA A C 1
ATOM 640 O O . ALA A 1 86 ? -13.040 -10.262 9.515 1.00 95.06 86 ALA A O 1
ATOM 641 N N . ALA A 1 87 ? -10.917 -10.950 9.311 1.00 96.69 87 ALA A N 1
ATOM 642 C CA . ALA A 1 87 ? -10.921 -11.753 10.534 1.00 96.69 87 ALA A CA 1
ATOM 643 C C . ALA A 1 87 ? -11.038 -10.883 11.795 1.00 96.69 87 ALA A C 1
ATOM 645 O O . ALA A 1 87 ? -11.873 -11.164 12.648 1.00 96.69 87 ALA A O 1
ATOM 646 N N . ALA A 1 88 ? -10.278 -9.790 11.869 1.00 95.06 88 ALA A N 1
ATOM 647 C CA . ALA A 1 88 ? -10.334 -8.815 12.955 1.00 95.06 88 ALA A CA 1
ATOM 648 C C . ALA A 1 88 ? -11.738 -8.209 13.113 1.00 95.06 88 ALA A C 1
ATOM 650 O O . ALA A 1 88 ? -12.247 -8.093 14.221 1.00 95.06 88 ALA A O 1
ATOM 651 N N . ARG A 1 89 ? -12.412 -7.884 12.004 1.00 93.69 89 ARG A N 1
ATOM 652 C CA . ARG A 1 89 ? -13.798 -7.384 12.030 1.00 93.69 89 ARG A CA 1
ATOM 653 C C . ARG A 1 89 ? -14.798 -8.410 12.562 1.00 93.69 89 ARG A C 1
ATOM 655 O O . ARG A 1 89 ? -15.736 -8.015 13.239 1.00 93.69 89 ARG A O 1
ATOM 662 N N . ARG A 1 90 ? -14.602 -9.702 12.275 1.00 96.06 90 ARG A N 1
ATOM 663 C CA . ARG A 1 90 ? -15.472 -10.778 12.785 1.00 96.06 90 ARG A CA 1
ATOM 664 C C . ARG A 1 90 ? -15.234 -11.084 14.260 1.00 96.06 90 ARG A C 1
ATOM 666 O O . ARG A 1 90 ? -16.186 -11.342 14.980 1.00 96.06 90 ARG A O 1
ATOM 673 N N . ASN A 1 91 ? -13.976 -11.065 14.689 1.00 97.00 91 ASN A N 1
ATOM 674 C CA . ASN A 1 91 ? -13.578 -11.498 16.030 1.00 97.00 91 ASN A CA 1
ATOM 675 C C . ASN A 1 91 ? -13.472 -10.340 17.038 1.00 97.00 91 ASN A C 1
ATOM 677 O O . ASN A 1 91 ? -13.212 -10.573 18.214 1.00 97.00 91 ASN A O 1
ATOM 681 N N . GLY A 1 92 ? -13.642 -9.100 16.577 1.00 93.69 92 GLY A N 1
ATOM 682 C CA . GLY A 1 92 ? -13.308 -7.902 17.336 1.00 93.69 92 GLY A CA 1
ATOM 683 C C . GLY A 1 92 ? -11.814 -7.568 17.259 1.00 93.69 92 GLY A C 1
ATOM 684 O O . GLY A 1 92 ? -10.950 -8.432 17.097 1.00 93.69 92 GLY A O 1
ATOM 685 N N . PHE A 1 93 ? -11.500 -6.279 17.364 1.00 92.25 93 PHE A N 1
ATOM 686 C CA . PHE A 1 93 ? -10.129 -5.780 17.421 1.00 92.25 93 PHE A CA 1
ATOM 687 C C . PHE A 1 93 ? -10.048 -4.551 18.319 1.00 92.25 93 PHE A C 1
ATOM 689 O O . PHE A 1 93 ? -11.017 -3.805 18.462 1.00 92.25 93 PHE A O 1
ATOM 696 N N . ARG A 1 94 ? -8.872 -4.324 18.908 1.00 90.31 94 ARG A N 1
ATOM 697 C CA . ARG A 1 94 ? -8.593 -3.127 19.701 1.00 90.31 94 ARG A CA 1
ATOM 698 C C . ARG A 1 94 ? -7.900 -2.085 18.820 1.00 90.31 94 ARG A C 1
ATOM 700 O O . ARG A 1 94 ? -6.822 -2.382 18.304 1.00 90.31 94 ARG A O 1
ATOM 707 N N . PRO A 1 95 ? -8.472 -0.882 18.639 1.00 84.44 95 PRO A N 1
ATOM 708 C CA . PRO A 1 95 ? -7.771 0.211 17.978 1.00 84.44 95 PRO A CA 1
ATOM 709 C C . PRO A 1 95 ? -6.507 0.587 18.758 1.00 84.44 95 PRO A C 1
ATOM 711 O O . PRO A 1 95 ? -6.567 0.764 19.973 1.00 84.44 95 PRO A O 1
ATOM 714 N N . VAL A 1 96 ? -5.387 0.727 18.052 1.00 86.25 96 VAL A N 1
ATOM 715 C CA . VAL A 1 96 ? -4.111 1.225 18.586 1.00 86.25 96 VAL A CA 1
ATOM 716 C C . VAL A 1 96 ? -3.980 2.671 18.121 1.00 86.25 96 VAL A C 1
ATOM 718 O O . VAL A 1 96 ? -3.834 2.925 16.926 1.00 86.25 96 VAL A O 1
ATOM 721 N N . LYS A 1 97 ? -4.138 3.622 19.043 1.00 83.12 97 LYS A N 1
ATOM 722 C CA . LYS A 1 97 ? -4.152 5.067 18.737 1.00 83.12 97 LYS A CA 1
ATOM 723 C C . LYS A 1 97 ? -2.833 5.747 19.087 1.00 83.12 97 LYS A C 1
ATOM 725 O O . LYS A 1 97 ? -2.565 6.834 18.595 1.00 83.12 97 LYS A O 1
ATOM 730 N N . GLU A 1 98 ? -2.018 5.096 19.909 1.00 86.19 98 GLU A N 1
ATOM 731 C CA . GLU A 1 98 ? -0.807 5.638 20.526 1.00 86.19 98 GLU A CA 1
ATOM 732 C C . GLU A 1 98 ? 0.270 5.985 19.486 1.00 86.19 98 GLU A C 1
ATOM 734 O O . GLU A 1 98 ? 1.078 6.880 19.705 1.00 86.19 98 GLU A O 1
ATOM 739 N N . PHE A 1 99 ? 0.249 5.299 18.340 1.00 81.75 99 PHE A N 1
ATOM 740 C CA . PHE A 1 99 ? 1.180 5.499 17.223 1.00 81.75 99 PHE A CA 1
ATOM 741 C C . PHE A 1 99 ? 0.527 6.167 16.004 1.00 81.75 99 PHE A C 1
ATOM 743 O O . PHE A 1 99 ? 1.151 6.286 14.950 1.00 81.75 99 PHE A O 1
ATOM 750 N N . GLY A 1 100 ? -0.751 6.542 16.107 1.00 70.38 100 GLY A N 1
ATOM 751 C CA . GLY A 1 100 ? -1.481 7.186 15.023 1.00 70.38 100 GLY A CA 1
ATOM 752 C C . GLY A 1 100 ? -1.148 8.672 14.925 1.00 70.38 100 GLY A C 1
ATOM 753 O O . GLY A 1 100 ? -0.848 9.321 15.925 1.00 70.38 100 GLY A O 1
ATOM 754 N N . ALA A 1 101 ? -1.262 9.238 13.721 1.00 71.69 101 ALA A N 1
ATOM 755 C CA . ALA A 1 101 ? -1.361 10.688 13.598 1.00 71.69 101 ALA A CA 1
ATOM 756 C C . ALA A 1 101 ? -2.580 11.179 14.410 1.00 71.69 101 ALA A C 1
ATOM 758 O O . ALA A 1 101 ? -3.588 10.457 14.465 1.00 71.69 101 ALA A O 1
ATOM 759 N N . PRO A 1 102 ? -2.536 12.390 15.004 1.00 71.94 102 PRO A N 1
ATOM 760 C CA . PRO A 1 102 ? -3.737 13.019 15.539 1.00 71.94 102 PRO A CA 1
ATOM 761 C C . PRO A 1 102 ? -4.838 12.942 14.478 1.00 71.94 102 PRO A C 1
ATOM 763 O O . PRO A 1 102 ? -4.514 13.067 13.291 1.00 71.94 102 PRO A O 1
ATOM 766 N N . PRO A 1 103 ? -6.109 12.714 14.849 1.00 66.44 103 PRO A N 1
ATOM 767 C CA . PRO A 1 103 ? -7.183 12.708 13.872 1.00 66.44 103 PRO A CA 1
ATOM 768 C C . PRO A 1 103 ? -7.148 14.039 13.115 1.00 66.44 103 PRO A C 1
ATOM 770 O O . PRO A 1 103 ? -7.526 15.082 13.643 1.00 66.44 103 PRO A O 1
ATOM 773 N N . TYR A 1 104 ? -6.665 14.008 11.871 1.00 56.47 104 TYR A N 1
ATOM 774 C CA . TYR A 1 104 ? -6.942 15.070 10.919 1.00 56.47 104 TYR A CA 1
ATOM 775 C C . TYR A 1 104 ? -8.462 15.114 10.827 1.00 56.47 104 TYR A C 1
ATOM 777 O O . TYR A 1 104 ? -9.081 14.054 10.777 1.00 56.47 104 TYR A O 1
ATOM 785 N N . GLY A 1 105 ? -9.065 16.299 10.926 1.00 51.94 105 GLY A N 1
ATOM 786 C CA . GLY A 1 105 ? -10.511 16.470 11.059 1.00 51.94 105 GLY A CA 1
ATOM 787 C C . GLY A 1 105 ? -11.297 15.826 9.916 1.00 51.94 105 GLY A C 1
ATOM 788 O O . GLY A 1 105 ? -11.727 16.501 8.988 1.00 51.94 105 GLY A O 1
ATOM 789 N N . VAL A 1 106 ? -11.522 14.519 9.990 1.00 51.34 106 VAL A N 1
ATOM 790 C CA . VAL A 1 106 ? -12.529 13.818 9.220 1.00 51.34 106 VAL A CA 1
ATOM 791 C C . VAL A 1 106 ? -13.814 14.106 9.966 1.00 51.34 106 VAL A C 1
ATOM 793 O O . VAL A 1 106 ? -14.117 13.468 10.974 1.00 51.34 106 VAL A O 1
ATOM 796 N N . ARG A 1 107 ? -14.580 15.093 9.489 1.00 45.59 107 ARG A N 1
ATOM 797 C CA . ARG A 1 107 ? -16.021 15.072 9.745 1.00 45.59 107 ARG A CA 1
ATOM 798 C C . ARG A 1 107 ? -16.479 13.682 9.325 1.00 45.59 107 ARG A C 1
A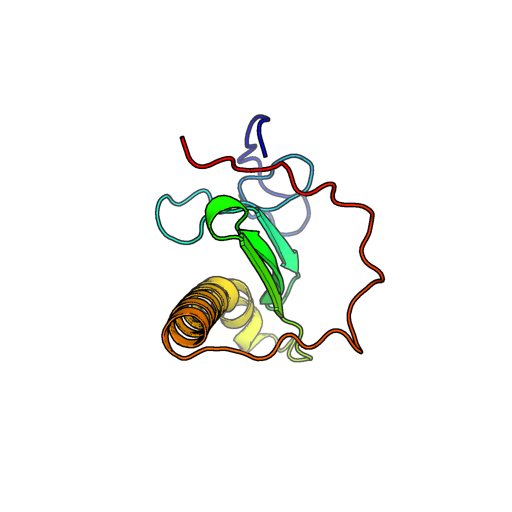TOM 800 O O . ARG A 1 107 ? -16.365 13.347 8.148 1.00 45.59 107 ARG A O 1
ATOM 807 N N . GLN A 1 108 ? -16.954 12.876 10.274 1.00 43.25 108 GLN A N 1
ATOM 808 C CA . GLN A 1 108 ? -17.763 11.711 9.944 1.00 43.25 108 GLN A CA 1
ATOM 809 C C . GLN A 1 108 ? -18.847 12.215 8.993 1.00 43.25 108 GLN A C 1
ATOM 811 O O . GLN A 1 108 ? -19.733 12.963 9.405 1.00 43.25 108 GLN A O 1
ATOM 816 N N . SER A 1 109 ? -18.755 11.872 7.709 1.00 50.50 109 SER A N 1
ATOM 817 C CA . SER A 1 109 ? -19.918 11.950 6.842 1.00 50.50 109 SER A CA 1
ATOM 818 C C . SER A 1 109 ? -20.906 10.973 7.456 1.00 50.50 109 SER A C 1
ATOM 820 O O . SER A 1 109 ? -20.687 9.761 7.408 1.00 50.50 109 SER A O 1
ATOM 822 N N . GLY A 1 110 ? -21.906 11.514 8.148 1.00 46.38 110 GLY A N 1
ATOM 823 C CA . GLY A 1 110 ? -22.973 10.740 8.747 1.00 46.38 110 GLY A CA 1
ATOM 824 C C . GLY A 1 110 ? -23.622 9.899 7.663 1.00 46.38 110 GLY A C 1
ATOM 825 O O . GLY A 1 110 ? -24.386 10.410 6.851 1.00 46.38 110 GLY A O 1
ATOM 826 N N . VAL A 1 111 ? -23.302 8.608 7.644 1.00 40.38 111 VAL A N 1
ATOM 827 C CA . VAL A 1 111 ? -24.189 7.619 7.053 1.00 40.38 111 VAL A CA 1
ATOM 828 C C . VAL A 1 111 ? -25.322 7.484 8.057 1.00 40.38 111 VAL A C 1
ATOM 830 O O . VAL A 1 111 ? -25.235 6.732 9.025 1.00 40.38 111 VAL A O 1
ATOM 833 N N . VAL A 1 112 ? -26.348 8.309 7.870 1.00 42.69 112 VAL A N 1
ATOM 834 C CA . VAL A 1 112 ? -27.681 8.008 8.375 1.00 42.69 112 VAL A CA 1
ATOM 835 C C . VAL A 1 112 ? -28.164 6.795 7.590 1.00 42.69 112 VAL A C 1
ATOM 837 O O . VAL A 1 112 ? -28.315 6.853 6.371 1.00 42.69 112 VAL A O 1
ATOM 840 N N . ALA A 1 113 ? -28.321 5.672 8.284 1.00 38.31 113 ALA A N 1
ATOM 841 C CA . ALA A 1 113 ? -29.158 4.593 7.795 1.00 38.31 113 ALA A CA 1
ATOM 842 C C . ALA A 1 113 ? -30.594 5.135 7.770 1.00 38.31 113 ALA A C 1
ATOM 844 O O . ALA A 1 113 ? -31.139 5.472 8.8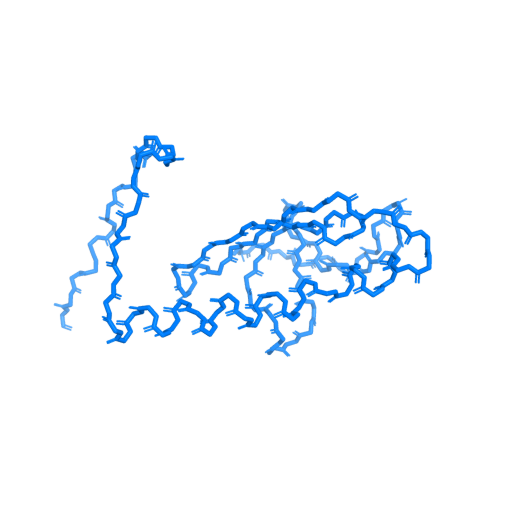22 1.00 38.31 113 ALA A O 1
ATOM 845 N N . GLY A 1 114 ? -31.131 5.310 6.566 1.00 36.22 114 GLY A N 1
ATOM 846 C CA . GLY A 1 114 ? -32.567 5.372 6.314 1.00 36.22 114 GLY A CA 1
ATOM 847 C C . GLY A 1 114 ? -33.050 4.005 5.868 1.00 36.22 114 GLY A C 1
ATOM 848 O O . GLY A 1 114 ? -32.229 3.283 5.253 1.00 36.22 114 GLY A O 1
#

Sequence (114 aa):
LTGRRNMRPDRNLLVPLAFHLGYHGLGIPGVLPGFGHVGLGGSLGWAIPEAGLSFGFVHNRLLTPFILTDQAGFVATAALVRRGAAAARRNGFRPVKEFGAPPYGVRQSGVVAG

Foldseek 3Di:
DPDAFDQQQDPPPRHRQRDDPNWGDPPDPPQDDFTWDADFQAWIWTDDVVLVDIDTDDDDDPDVVCRVVNSPCNSVVRVVVSVVVVVCVVVPDDDDCVPPDDPPDDPPPDPDDD

Radius of gyration: 16.41 Å; chains: 1; bounding box: 52×29×40 Å

pLDDT: mean 81.11, std 14.19, range [36.22, 97.0]

Secondary structure (DSSP, 8-state):
--S--B-PPPTTT-----BBTTBB---STTT--SEEEE-TTS-EEEEEGGGTEEEEE------GGGHHHHHHHHHHHHHHHHHHHHHHHHH------TTSPP------------